Protein AF-A0A7R9XQ17-F1 (afdb_monomer_lite)

Secondary structure (DSSP, 8-state):
-BS-HHHHHHHHHHHHHTTHHHHHHHHSEEEEPPSSSS-HHHHHHHHHHHHHTSS-EEEE-BTTSHHHHH----TTS-S-----S--PPPTT-HHHHHHHHHHTSHHHHHTTPPPHHHHHHTT-

InterPro domains:
  IPR006555 ATP-dependent helicase, C-terminal [PF13307] (1-124)
  IPR006555 ATP-dependent helicase, C-terminal [SM00491] (5-124)
  IPR027417 P-loop containing nucleoside triphosphate hydrolase [G3DSA:3.40.50.300] (1-124)
  IPR045028 Helicase superfamily 1/2, DinG/Rad3-like [PTHR11472] (1-124)

Organism: NCBI:txid242159

Sequence (124 aa):
FLPKYSLIDRVLREWHVTGLFGKMNDYKRVVVETRGARGFQDTLNEFNLGNTNGKGSLMLAVYRGKVSEGIDFKDDSARAVFCVGIPFPSVYDIKVKAKKEFNDLPVSRAQGMLSGGEWYRAQA

Radius of gyration: 18.95 Å; chains: 1; bounding box: 46×26×55 Å

Structure (mmCIF, N/CA/C/O backbone):
data_AF-A0A7R9XQ17-F1
#
_entry.id   AF-A0A7R9XQ17-F1
#
loop_
_atom_site.group_PDB
_atom_site.id
_atom_site.type_symbol
_atom_site.label_atom_id
_atom_site.label_alt_id
_atom_site.label_comp_id
_atom_site.label_asym_id
_atom_site.label_entity_id
_atom_site.label_seq_id
_atom_site.pdbx_PDB_ins_code
_atom_site.Cartn_x
_atom_site.Cartn_y
_atom_site.Cartn_z
_atom_site.occupancy
_atom_site.B_iso_or_equiv
_atom_site.auth_seq_id
_atom_site.auth_comp_id
_atom_site.auth_asym_id
_atom_site.auth_atom_id
_atom_site.pdbx_PDB_model_num
ATOM 1 N N . PHE A 1 1 ? 0.731 -2.184 3.936 1.00 92.94 1 PHE A N 1
ATOM 2 C CA . PHE A 1 1 ? 0.835 -1.433 2.674 1.00 92.94 1 PHE A CA 1
ATOM 3 C C . PHE A 1 1 ? 0.258 -2.229 1.513 1.00 92.94 1 PHE A C 1
ATOM 5 O O . PHE A 1 1 ? 0.428 -3.444 1.467 1.00 92.94 1 PHE A O 1
ATOM 12 N N . LEU A 1 2 ? -0.462 -1.545 0.620 1.00 94.25 2 LEU A N 1
ATOM 13 C CA . LEU A 1 2 ? -1.180 -2.107 -0.528 1.00 94.25 2 LEU A CA 1
ATOM 14 C C . LEU A 1 2 ? -0.789 -1.366 -1.826 1.00 94.25 2 LEU A C 1
ATOM 16 O O . LEU A 1 2 ? -0.432 -0.195 -1.775 1.00 94.25 2 LEU A O 1
ATOM 20 N N . PRO A 1 3 ? -0.900 -1.977 -3.016 1.00 91.19 3 PRO A N 1
ATOM 21 C CA . PRO A 1 3 ? -0.453 -1.372 -4.271 1.00 91.19 3 PRO A CA 1
ATOM 22 C C . PRO A 1 3 ? -1.325 -0.240 -4.778 1.00 91.19 3 PRO A C 1
ATOM 24 O O . PRO A 1 3 ? -0.844 0.595 -5.539 1.00 91.19 3 PRO A O 1
ATOM 27 N N . LYS A 1 4 ? -2.608 -0.212 -4.411 1.00 89.56 4 LYS A N 1
ATOM 28 C CA . LYS A 1 4 ? -3.561 0.770 -4.930 1.00 89.56 4 LYS A CA 1
ATOM 29 C C . LYS A 1 4 ? -4.646 1.066 -3.907 1.00 89.56 4 LYS A C 1
ATOM 31 O O . LYS A 1 4 ? -5.109 0.161 -3.214 1.00 89.56 4 LYS A O 1
ATOM 36 N N . TYR A 1 5 ? -5.142 2.301 -3.923 1.00 91.19 5 TYR A N 1
ATOM 37 C CA . TYR A 1 5 ? -6.309 2.700 -3.133 1.00 91.19 5 TYR A CA 1
ATOM 38 C C . TYR A 1 5 ? -7.557 1.889 -3.491 1.00 91.19 5 TYR A C 1
ATOM 40 O O . TYR A 1 5 ? -8.329 1.532 -2.612 1.00 91.19 5 TYR A O 1
ATOM 48 N N . SER A 1 6 ? -7.727 1.515 -4.762 1.00 92.44 6 SER A N 1
ATOM 49 C CA . SER A 1 6 ? -8.851 0.673 -5.188 1.00 92.44 6 SER A CA 1
ATOM 50 C C . SER A 1 6 ? -8.859 -0.708 -4.526 1.00 92.44 6 SER A C 1
ATOM 52 O O . SER A 1 6 ? -9.932 -1.285 -4.339 1.00 92.44 6 SER A O 1
ATOM 54 N N . LEU A 1 7 ? -7.689 -1.238 -4.144 1.00 93.75 7 LEU A N 1
ATOM 55 C CA . LEU A 1 7 ? -7.617 -2.479 -3.377 1.00 93.75 7 LEU A CA 1
ATOM 56 C C . LEU A 1 7 ? -8.014 -2.256 -1.916 1.00 93.75 7 LEU A C 1
ATOM 58 O O . LEU A 1 7 ? -8.736 -3.086 -1.376 1.00 93.75 7 LEU A O 1
ATOM 62 N N . ILE A 1 8 ? -7.610 -1.136 -1.306 1.00 94.94 8 ILE A N 1
ATOM 63 C CA . ILE A 1 8 ? -8.081 -0.744 0.032 1.00 94.94 8 ILE A CA 1
ATOM 64 C C . ILE A 1 8 ? -9.606 -0.647 0.038 1.00 94.94 8 ILE A C 1
ATOM 66 O O . ILE A 1 8 ? -10.240 -1.288 0.870 1.00 94.94 8 ILE A O 1
ATOM 70 N N . ASP A 1 9 ? -10.203 0.066 -0.923 1.00 95.38 9 ASP A N 1
ATOM 71 C CA . ASP A 1 9 ? -11.661 0.191 -0.992 1.00 95.38 9 ASP A CA 1
ATOM 72 C C . ASP A 1 9 ? -12.333 -1.183 -1.105 1.00 95.38 9 ASP A C 1
ATOM 74 O O . ASP A 1 9 ? -13.365 -1.424 -0.488 1.00 95.38 9 ASP A O 1
ATOM 78 N N . ARG A 1 10 ? -11.763 -2.092 -1.911 1.00 96.50 10 ARG A N 1
ATOM 79 C CA . ARG A 1 10 ? -12.287 -3.453 -2.063 1.00 96.50 10 ARG A CA 1
ATOM 80 C C . ARG A 1 10 ? -12.210 -4.221 -0.749 1.00 96.50 10 ARG A C 1
ATOM 82 O O . ARG A 1 10 ? -13.220 -4.770 -0.337 1.00 96.50 10 ARG A O 1
ATOM 89 N N . VAL A 1 11 ? -11.050 -4.229 -0.095 1.00 95.88 11 VAL A N 1
ATOM 90 C CA . VAL A 1 11 ? -10.853 -4.893 1.203 1.00 95.88 11 VAL A CA 1
ATOM 91 C C . VAL A 1 11 ? -11.846 -4.360 2.231 1.00 95.88 11 VAL A C 1
ATOM 93 O O . VAL A 1 11 ? -12.533 -5.147 2.872 1.00 95.88 11 VAL A O 1
ATOM 96 N N . LEU A 1 12 ? -11.983 -3.037 2.335 1.00 96.50 12 LEU A N 1
ATOM 97 C CA . LEU A 1 12 ? -12.931 -2.416 3.254 1.00 96.50 12 LEU A CA 1
ATOM 98 C C . LEU A 1 12 ? -14.367 -2.824 2.936 1.00 96.50 12 LEU A C 1
ATOM 100 O O . LEU A 1 12 ? -15.082 -3.210 3.854 1.00 96.50 12 LEU A O 1
ATOM 104 N N . ARG A 1 13 ? -14.796 -2.790 1.668 1.00 97.75 13 ARG A N 1
ATOM 105 C CA . ARG A 1 13 ? -16.148 -3.235 1.289 1.00 97.75 13 ARG A CA 1
ATOM 106 C C . ARG A 1 13 ? -16.415 -4.674 1.726 1.00 97.75 13 ARG A C 1
ATOM 108 O O . ARG A 1 13 ? -17.411 -4.911 2.401 1.00 97.75 13 ARG A O 1
ATOM 115 N N . GLU A 1 14 ? -15.516 -5.604 1.413 1.00 97.81 14 GLU A N 1
ATOM 116 C CA . GLU A 1 14 ? -15.666 -7.011 1.813 1.00 97.81 14 GLU A CA 1
ATOM 117 C C . GLU A 1 14 ? -15.689 -7.174 3.339 1.00 97.81 14 GLU A C 1
ATOM 119 O O . GLU A 1 14 ? -16.493 -7.929 3.885 1.00 97.81 14 GLU A O 1
ATOM 124 N N . TRP A 1 15 ? -14.846 -6.435 4.063 1.00 97.44 15 TRP A N 1
ATOM 125 C CA . TRP A 1 15 ? -14.821 -6.475 5.525 1.00 97.44 15 TRP A CA 1
ATOM 126 C C . TRP A 1 15 ? -16.102 -5.936 6.158 1.00 97.44 15 TRP A C 1
ATOM 128 O O . TRP A 1 15 ? -16.530 -6.458 7.184 1.00 97.44 15 TRP A O 1
ATOM 138 N N . HIS A 1 16 ? -16.732 -4.922 5.566 1.00 97.44 16 HIS A N 1
ATOM 139 C CA . HIS A 1 16 ? -18.024 -4.429 6.041 1.00 97.44 16 HIS A CA 1
ATOM 140 C C . HIS A 1 16 ? -19.140 -5.435 5.744 1.00 97.44 16 HIS A C 1
ATOM 142 O O . HIS A 1 16 ? -19.906 -5.760 6.645 1.00 97.44 16 HIS A O 1
ATOM 148 N N . VAL A 1 17 ? -19.189 -5.986 4.526 1.00 97.94 17 VAL A N 1
ATOM 149 C CA . VAL A 1 17 ? -20.199 -6.985 4.124 1.00 97.94 17 VAL A CA 1
ATOM 150 C C . VAL A 1 17 ? -20.137 -8.237 5.002 1.00 97.94 17 VAL A C 1
ATOM 152 O O . VAL A 1 17 ? -21.165 -8.760 5.416 1.00 97.94 17 VAL A O 1
ATOM 155 N N . THR A 1 18 ? -18.934 -8.702 5.330 1.00 98.06 18 THR A N 1
ATOM 156 C CA . THR A 1 18 ? -18.726 -9.894 6.171 1.00 98.06 18 THR A CA 1
ATOM 157 C C . THR A 1 18 ? -18.815 -9.617 7.676 1.00 98.06 18 THR A C 1
ATOM 159 O O . THR A 1 18 ? -18.735 -10.546 8.480 1.00 98.06 18 THR A O 1
ATOM 162 N N . GLY A 1 19 ? -18.920 -8.348 8.084 1.00 96.94 19 GLY A N 1
ATOM 163 C CA . GLY A 1 19 ? -18.828 -7.926 9.485 1.00 96.94 19 GLY A CA 1
ATOM 164 C C . GLY A 1 19 ? -17.423 -8.047 10.095 1.00 96.94 19 GLY A C 1
ATOM 165 O O . GLY A 1 19 ? -17.244 -7.802 11.289 1.00 96.94 19 GLY A O 1
ATOM 166 N N . LEU A 1 20 ? -16.407 -8.407 9.303 1.00 97.38 20 LEU A N 1
ATOM 167 C CA . LEU A 1 20 ? -15.021 -8.509 9.758 1.00 97.38 20 LEU A CA 1
ATOM 168 C C . LEU A 1 20 ? -14.451 -7.150 10.177 1.00 97.38 20 LEU A C 1
ATOM 170 O O . LEU A 1 20 ? -13.633 -7.105 11.090 1.00 97.38 20 LEU A O 1
ATOM 174 N N . PHE A 1 21 ? -14.900 -6.048 9.566 1.00 97.00 21 PHE A N 1
ATOM 175 C CA . PHE A 1 21 ? -14.434 -4.706 9.923 1.00 97.00 21 PHE A CA 1
ATOM 176 C C . PHE A 1 21 ? -14.683 -4.402 11.404 1.00 97.00 21 PHE A C 1
ATOM 178 O O . PHE A 1 21 ? -13.757 -3.995 12.098 1.00 97.00 21 PHE A O 1
ATOM 185 N N . GLY A 1 22 ? -15.901 -4.659 11.896 1.00 96.19 22 GLY A N 1
ATOM 186 C CA . GLY A 1 22 ? -16.256 -4.444 13.301 1.00 96.19 22 GLY A CA 1
ATOM 187 C C . GLY A 1 22 ? -15.382 -5.277 14.234 1.00 96.19 22 GLY A C 1
ATOM 188 O O . GLY A 1 22 ? -14.724 -4.724 15.107 1.00 96.19 22 GLY A O 1
ATOM 189 N N . LYS A 1 23 ? -15.257 -6.582 13.950 1.00 96.25 23 LYS A N 1
ATOM 190 C CA . LYS A 1 23 ? -14.385 -7.487 14.716 1.00 96.25 23 LYS A CA 1
ATOM 191 C C . LYS A 1 23 ? -12.946 -6.976 14.764 1.00 96.25 23 LYS A C 1
ATOM 193 O O . LYS A 1 23 ? -12.360 -6.898 15.834 1.00 96.25 23 LYS A O 1
ATOM 198 N N . MET A 1 24 ? -12.378 -6.607 13.615 1.00 94.31 24 MET A N 1
ATOM 199 C CA . MET A 1 24 ? -11.019 -6.065 13.543 1.00 94.31 24 MET A CA 1
ATOM 200 C C . MET A 1 24 ? -10.893 -4.78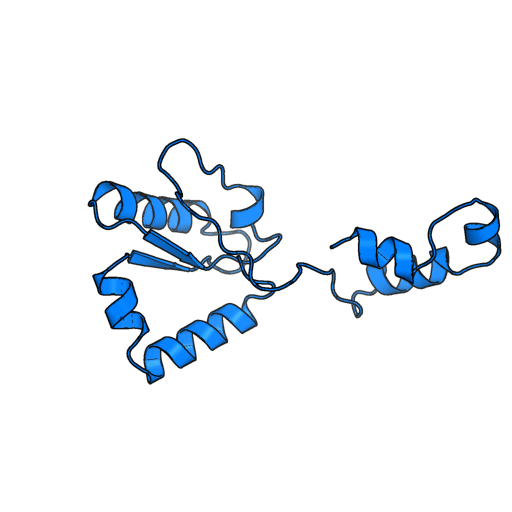0 14.360 1.00 94.31 24 MET A C 1
ATOM 202 O O . MET A 1 24 ? -9.935 -4.656 15.117 1.00 94.31 24 MET A O 1
ATOM 206 N N . ASN A 1 25 ? -11.869 -3.876 14.248 1.00 93.94 25 ASN A N 1
ATOM 207 C CA . ASN A 1 25 ? -11.881 -2.597 14.947 1.00 93.94 25 ASN A CA 1
ATOM 208 C C . ASN A 1 25 ? -12.027 -2.736 16.474 1.00 93.94 25 ASN A C 1
ATOM 210 O O . ASN A 1 25 ? -11.482 -1.920 17.218 1.00 93.94 25 ASN A O 1
ATOM 214 N N . ASP A 1 26 ? -12.695 -3.791 16.948 1.00 93.19 26 ASP A N 1
ATOM 215 C CA . ASP A 1 26 ? -12.803 -4.111 18.376 1.00 93.19 26 ASP A CA 1
ATOM 216 C C . ASP A 1 26 ? -11.449 -4.523 18.981 1.00 93.19 26 ASP A C 1
ATOM 218 O O . ASP A 1 26 ? -11.129 -4.127 20.115 1.00 93.19 26 ASP A O 1
ATOM 222 N N . TYR A 1 27 ? -10.646 -5.275 18.211 1.00 92.88 27 TYR A N 1
ATOM 223 C CA . TYR A 1 27 ? -9.291 -5.699 18.581 1.00 92.88 27 TYR A CA 1
ATOM 224 C C . TYR A 1 27 ? -8.251 -4.587 18.405 1.00 92.88 27 TYR A C 1
ATOM 226 O O . TYR A 1 27 ? -7.416 -4.390 19.287 1.00 92.88 27 TYR A O 1
ATOM 234 N N . LYS A 1 28 ? -8.263 -3.889 17.264 1.00 93.12 28 LYS A N 1
ATOM 235 C CA . LYS A 1 28 ? -7.318 -2.821 16.909 1.00 93.12 28 LYS A CA 1
ATOM 236 C C . LYS A 1 28 ? -8.026 -1.733 16.135 1.00 93.12 28 LYS A C 1
ATOM 238 O O . LYS A 1 28 ? -8.703 -2.028 15.159 1.00 93.12 28 LYS A O 1
ATOM 243 N N . ARG A 1 29 ? -7.779 -0.471 16.484 1.00 93.19 29 ARG A N 1
ATOM 244 C CA . ARG A 1 29 ? -8.359 0.655 15.746 1.00 93.19 29 ARG A CA 1
ATOM 245 C C . ARG A 1 29 ? -7.918 0.599 14.284 1.00 93.19 29 ARG A C 1
ATOM 247 O O . ARG A 1 29 ? -6.722 0.678 14.005 1.00 93.19 29 ARG A O 1
ATOM 254 N N . VAL A 1 30 ? -8.867 0.457 13.363 1.00 95.06 30 VAL A N 1
ATOM 255 C CA . VAL A 1 30 ? -8.567 0.423 11.928 1.00 95.06 30 VAL A CA 1
ATOM 256 C C . VAL A 1 30 ? -8.525 1.852 11.398 1.00 95.06 30 VAL A C 1
ATOM 258 O O . VAL A 1 30 ? -9.515 2.572 11.466 1.00 95.06 30 VAL A O 1
ATOM 261 N N . VAL A 1 31 ? -7.380 2.250 10.851 1.00 94.00 31 VAL A N 1
ATOM 262 C CA . VAL A 1 31 ? -7.131 3.577 10.275 1.00 94.00 31 VAL A CA 1
ATOM 263 C C . VAL A 1 31 ? -6.789 3.415 8.799 1.00 94.00 31 VAL A C 1
ATOM 265 O O . VAL A 1 31 ? -6.093 2.478 8.407 1.00 94.00 31 VAL A O 1
ATOM 268 N N . VAL A 1 32 ? -7.285 4.314 7.955 1.00 93.44 32 VAL A N 1
ATOM 269 C CA . VAL A 1 32 ? -7.106 4.229 6.501 1.00 93.44 32 VAL A CA 1
ATOM 270 C C . VAL A 1 32 ? -6.492 5.521 5.992 1.00 93.44 32 VAL A C 1
ATOM 272 O O . VAL A 1 32 ? -6.980 6.607 6.292 1.00 93.44 32 VAL A O 1
ATOM 275 N N . GLU A 1 33 ? -5.431 5.407 5.197 1.00 90.25 33 GLU A N 1
ATOM 276 C CA . GLU A 1 33 ? -4.796 6.561 4.568 1.00 90.25 33 GLU A CA 1
ATOM 277 C C . GLU A 1 33 ? -5.772 7.298 3.639 1.00 90.25 33 GLU A C 1
ATOM 279 O O . GLU A 1 33 ? -6.406 6.716 2.754 1.00 90.25 33 GLU A O 1
ATOM 284 N N . THR A 1 34 ? -5.853 8.616 3.809 1.00 85.31 34 THR A N 1
ATOM 285 C CA . THR A 1 34 ? -6.648 9.494 2.944 1.00 85.31 34 THR A CA 1
ATOM 286 C C . THR A 1 34 ? -5.982 9.702 1.581 1.00 85.31 34 THR A C 1
ATOM 288 O O . THR A 1 34 ? -4.762 9.800 1.472 1.00 85.31 34 THR A O 1
ATOM 291 N N . ARG A 1 35 ? -6.774 9.835 0.512 1.00 83.25 35 ARG A N 1
ATOM 292 C CA . ARG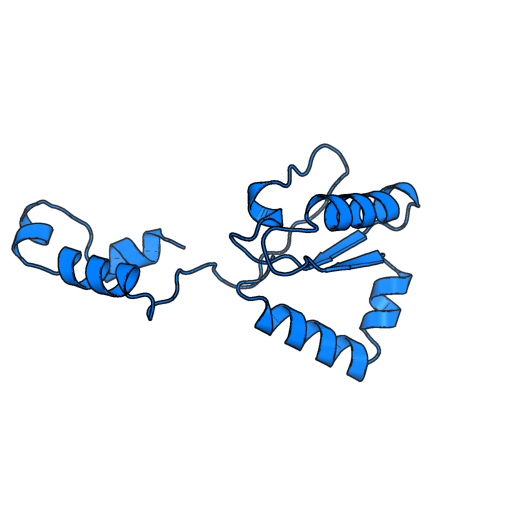 A 1 35 ? -6.239 10.125 -0.830 1.00 83.25 35 ARG A CA 1
ATOM 293 C C . ARG A 1 35 ? -5.747 11.567 -0.943 1.00 83.25 35 ARG A C 1
ATOM 295 O O . ARG A 1 35 ? -6.358 12.486 -0.405 1.00 83.25 35 ARG A O 1
ATOM 302 N N . GLY A 1 36 ? -4.698 11.770 -1.736 1.00 71.81 36 GLY A N 1
ATOM 303 C CA . GLY A 1 36 ? -4.163 13.097 -2.052 1.00 71.81 36 GLY A CA 1
ATOM 304 C C . GLY A 1 36 ? -3.242 13.668 -0.970 1.00 71.81 36 GLY A C 1
ATOM 305 O O . GLY A 1 36 ? -2.977 13.028 0.044 1.00 71.81 36 GLY A O 1
ATOM 306 N N . ALA A 1 37 ? -2.741 14.883 -1.204 1.00 67.56 37 ALA A N 1
ATOM 307 C CA . ALA A 1 37 ? -1.641 15.483 -0.438 1.00 67.56 37 ALA A CA 1
ATOM 308 C C . ALA A 1 37 ? -1.999 15.952 0.990 1.00 67.56 37 ALA A C 1
ATOM 310 O O . ALA A 1 37 ? -1.108 16.258 1.774 1.00 67.56 37 ALA A O 1
ATOM 311 N N . ARG A 1 38 ? -3.288 16.027 1.347 1.00 74.38 38 ARG A N 1
ATOM 312 C CA . ARG A 1 38 ? -3.761 16.508 2.662 1.00 74.38 38 ARG A CA 1
ATOM 313 C C . ARG A 1 38 ? -4.094 15.346 3.598 1.00 74.38 38 ARG A C 1
ATOM 315 O O . ARG A 1 38 ? -4.394 14.264 3.115 1.00 74.38 38 ARG A O 1
ATOM 322 N N . GLY A 1 39 ? -4.057 15.548 4.916 1.00 79.31 39 GLY A N 1
ATOM 323 C CA . GLY A 1 39 ? -4.532 14.558 5.901 1.00 79.31 39 GLY A CA 1
ATOM 324 C C . GLY A 1 39 ? -3.536 13.460 6.295 1.00 79.31 39 GLY A C 1
ATOM 325 O O . GLY A 1 39 ? -3.935 12.465 6.898 1.00 79.31 39 GLY A O 1
ATOM 326 N N . PHE A 1 40 ? -2.247 13.606 5.956 1.00 84.12 40 PHE A N 1
ATOM 327 C CA . PHE A 1 40 ? -1.189 12.716 6.461 1.00 84.12 40 PHE A CA 1
ATOM 328 C C . PHE A 1 40 ? -1.089 12.782 7.990 1.00 84.12 40 PHE A C 1
ATOM 330 O O . PHE A 1 40 ? -1.193 11.753 8.653 1.00 84.12 40 PHE A O 1
ATOM 337 N N . GLN A 1 41 ? -0.969 13.997 8.537 1.00 85.31 41 GLN A N 1
ATOM 338 C CA . GLN A 1 41 ? -0.838 14.206 9.977 1.00 85.31 41 GLN A CA 1
ATOM 339 C C . GLN A 1 41 ? -2.057 13.686 10.745 1.00 85.31 41 GLN A C 1
ATOM 341 O O . GLN A 1 41 ? -1.897 13.055 11.783 1.00 85.31 41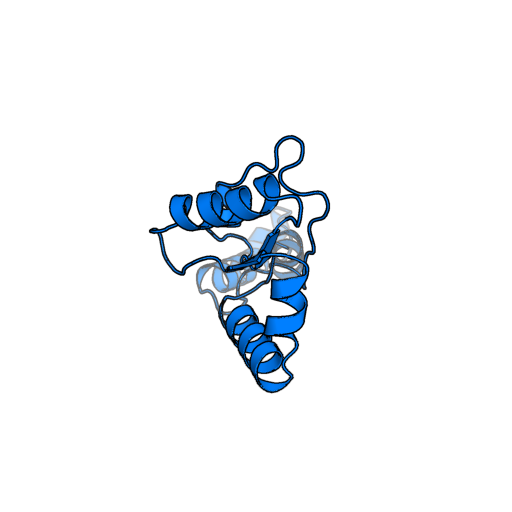 GLN A O 1
ATOM 346 N N . ASP A 1 42 ? -3.262 13.876 10.206 1.00 88.38 42 ASP A N 1
ATOM 347 C CA . ASP A 1 42 ? -4.495 13.387 10.830 1.00 88.38 42 ASP A CA 1
ATOM 348 C C . ASP A 1 42 ? -4.521 11.855 10.894 1.00 88.38 42 ASP A C 1
ATOM 350 O O . ASP A 1 42 ? -4.805 11.281 11.943 1.00 88.38 42 ASP A O 1
ATOM 354 N N . THR A 1 43 ? -4.133 11.193 9.795 1.00 89.38 43 THR A N 1
ATOM 355 C CA . THR A 1 43 ? -4.035 9.724 9.724 1.00 89.38 43 THR A CA 1
ATOM 356 C C . THR A 1 43 ? -3.019 9.198 10.744 1.00 89.38 43 THR A C 1
ATOM 358 O O . THR A 1 43 ? -3.291 8.228 11.449 1.00 89.38 43 THR A O 1
ATOM 361 N N . LEU A 1 44 ? -1.854 9.849 10.855 1.00 88.25 44 LEU A N 1
ATOM 362 C CA . LEU A 1 44 ? -0.830 9.485 11.836 1.00 88.25 44 LEU A CA 1
ATOM 363 C C . LEU A 1 44 ? -1.303 9.676 13.274 1.00 88.25 44 LEU A C 1
ATOM 365 O O . LEU A 1 44 ? -1.095 8.800 14.110 1.00 88.25 44 LEU A O 1
ATOM 369 N N . ASN A 1 45 ? -1.929 10.813 13.567 1.00 89.19 45 ASN A N 1
ATOM 370 C CA . ASN A 1 45 ? -2.433 11.112 14.900 1.00 89.19 45 ASN A CA 1
ATOM 371 C C . ASN A 1 45 ? -3.476 10.070 15.316 1.00 89.19 45 ASN A C 1
ATOM 373 O O . ASN A 1 45 ? -3.421 9.559 16.432 1.00 89.19 45 ASN A O 1
ATOM 377 N N . GLU A 1 46 ? -4.378 9.693 14.407 1.00 89.12 46 GLU A N 1
ATOM 378 C CA . GLU A 1 46 ? -5.370 8.654 14.669 1.00 89.12 46 GLU A CA 1
ATOM 379 C C . GLU A 1 46 ? -4.732 7.274 14.888 1.00 89.12 46 GLU A C 1
ATOM 381 O O . GLU A 1 46 ? -5.107 6.552 15.818 1.00 89.12 46 GLU A O 1
ATOM 386 N N . PHE A 1 47 ? -3.738 6.920 14.070 1.00 90.31 47 PHE A N 1
ATOM 387 C CA . PHE A 1 47 ? -2.981 5.682 14.224 1.00 90.31 47 PHE A CA 1
ATOM 388 C C . PHE A 1 47 ? -2.271 5.620 15.585 1.00 90.31 47 PHE A C 1
ATOM 390 O O . PHE A 1 47 ? -2.389 4.623 16.299 1.00 90.31 47 PHE A O 1
ATOM 397 N N . ASN A 1 48 ? -1.617 6.702 16.003 1.00 88.50 48 ASN A N 1
ATOM 398 C CA . ASN A 1 48 ? -0.913 6.765 17.282 1.00 88.50 48 ASN A CA 1
ATOM 399 C C . ASN A 1 48 ? -1.868 6.757 18.486 1.00 88.50 48 ASN A C 1
ATOM 401 O O . ASN A 1 48 ? -1.557 6.147 19.508 1.00 88.50 48 ASN A O 1
ATOM 405 N N . LEU A 1 49 ? -3.061 7.346 18.358 1.00 86.94 49 LEU A N 1
ATOM 406 C CA . LEU A 1 49 ? -4.067 7.356 19.425 1.00 86.94 49 LEU A CA 1
ATOM 407 C C . LEU A 1 49 ? -4.548 5.942 19.800 1.00 86.94 49 LEU A C 1
ATOM 409 O O . LEU A 1 49 ? -4.858 5.661 20.957 1.00 86.94 49 LEU A O 1
ATOM 413 N N . GLY A 1 50 ? -4.622 5.016 18.839 1.00 83.62 50 GLY A N 1
ATOM 414 C CA . GLY A 1 50 ? -4.949 3.623 19.159 1.00 83.62 50 GLY A CA 1
ATOM 415 C C . GLY A 1 50 ? -3.807 2.877 19.860 1.00 83.62 50 GLY A C 1
ATOM 416 O O . GLY A 1 50 ? -4.076 1.972 20.654 1.00 83.62 50 GLY A O 1
ATOM 417 N N . ASN A 1 51 ? -2.553 3.291 19.647 1.00 80.38 51 ASN A N 1
ATOM 418 C CA . ASN A 1 51 ? -1.388 2.726 20.333 1.00 80.38 51 ASN A CA 1
ATOM 419 C C . ASN A 1 51 ? -1.345 3.131 21.813 1.00 80.38 51 ASN A C 1
ATOM 421 O O . ASN A 1 51 ? -1.071 2.286 22.662 1.00 80.38 51 ASN A O 1
ATOM 425 N N . THR A 1 52 ? -1.709 4.373 22.148 1.00 80.19 52 THR A N 1
ATOM 426 C CA . THR A 1 52 ? -1.748 4.846 23.546 1.00 80.19 52 THR A CA 1
ATOM 427 C C . THR A 1 52 ? -2.854 4.193 24.377 1.00 80.19 52 THR A C 1
ATOM 429 O O . THR A 1 52 ? -2.712 4.047 25.585 1.00 80.19 52 THR A O 1
ATOM 432 N N . ASN A 1 53 ? -3.938 3.742 23.739 1.00 78.12 53 ASN A N 1
ATOM 433 C CA . ASN A 1 53 ? -5.071 3.093 24.412 1.00 78.12 53 ASN A CA 1
ATOM 434 C C . ASN A 1 53 ? -4.849 1.588 24.684 1.00 78.12 53 ASN A C 1
ATOM 436 O O . ASN A 1 53 ? -5.797 0.874 25.011 1.00 78.12 53 ASN A O 1
ATOM 440 N N . GLY A 1 54 ? -3.630 1.070 24.485 1.00 77.62 54 GLY A N 1
ATOM 441 C CA . GLY A 1 54 ? -3.235 -0.315 24.786 1.00 77.62 54 GLY A CA 1
ATOM 442 C C . GLY A 1 54 ? -3.724 -1.387 23.799 1.00 77.62 54 GLY A C 1
ATOM 443 O O . GLY A 1 54 ? -3.154 -2.473 23.747 1.00 77.62 54 GLY A O 1
ATOM 444 N N . LYS A 1 55 ? -4.735 -1.097 22.969 1.00 84.44 55 LYS A N 1
ATOM 445 C CA . LYS A 1 55 ? -5.231 -2.018 21.923 1.00 84.44 55 LYS A CA 1
ATOM 446 C C . LYS A 1 55 ? -4.326 -2.058 20.682 1.00 84.44 55 LYS A C 1
ATOM 448 O O . LYS A 1 55 ? -4.179 -3.098 20.025 1.00 84.44 55 LYS A O 1
ATOM 453 N N . GLY A 1 56 ? -3.686 -0.932 20.373 1.00 90.81 56 GLY A N 1
ATOM 454 C CA . GLY A 1 56 ? -2.932 -0.729 19.142 1.00 90.81 56 GLY A CA 1
ATOM 455 C C . GLY A 1 56 ? -3.822 -0.415 17.941 1.00 90.81 56 GLY A C 1
ATOM 456 O O . GLY A 1 56 ? -5.050 -0.545 17.986 1.00 90.81 56 GLY A O 1
ATOM 457 N N . SER A 1 57 ? -3.173 -0.040 16.845 1.00 92.88 57 SER A N 1
ATOM 458 C CA . SER A 1 57 ? -3.835 0.328 15.593 1.00 92.88 57 SER A CA 1
ATOM 459 C C . SER A 1 57 ? -3.421 -0.564 14.425 1.00 92.88 57 SER A C 1
ATOM 461 O O . SER A 1 57 ? -2.322 -1.119 14.390 1.00 92.88 57 SER A O 1
ATOM 463 N N . LEU A 1 58 ? -4.306 -0.681 13.437 1.00 94.19 58 LEU A N 1
ATOM 464 C CA . LEU A 1 58 ? -4.036 -1.266 12.128 1.00 94.19 58 LEU A CA 1
ATOM 465 C C . LEU A 1 58 ? -4.215 -0.181 11.070 1.00 94.19 58 LEU A C 1
ATOM 467 O O . LEU A 1 58 ? -5.322 0.314 10.886 1.00 94.19 58 LEU A O 1
ATOM 471 N N . MET A 1 59 ? -3.150 0.149 10.343 1.00 94.19 59 MET A N 1
ATOM 472 C CA . MET A 1 59 ? -3.218 1.128 9.260 1.00 94.19 59 MET A CA 1
ATOM 473 C C . MET A 1 59 ? -3.218 0.466 7.882 1.00 94.19 59 MET A C 1
ATOM 475 O O . MET A 1 59 ? -2.317 -0.307 7.541 1.00 94.19 59 MET A O 1
ATOM 479 N N . LEU A 1 60 ? -4.201 0.822 7.056 1.00 95.06 60 LEU A N 1
ATOM 480 C CA . LEU A 1 60 ? -4.232 0.509 5.631 1.00 95.06 60 LEU A CA 1
ATOM 481 C C . LEU A 1 60 ? -3.706 1.714 4.843 1.00 95.06 60 LEU A C 1
ATOM 483 O O . LEU A 1 60 ? -4.383 2.730 4.716 1.00 95.06 60 LEU A O 1
ATOM 487 N N . ALA A 1 61 ? -2.497 1.575 4.309 1.00 93.25 61 ALA A N 1
ATOM 488 C CA . ALA A 1 61 ? -1.796 2.596 3.529 1.00 93.25 61 ALA A CA 1
ATOM 489 C C . ALA A 1 61 ? -1.360 2.036 2.170 1.00 93.25 61 ALA A C 1
ATOM 491 O O . ALA A 1 61 ? -1.208 0.814 2.024 1.00 93.25 61 ALA A O 1
ATOM 492 N N . VAL A 1 62 ? -1.145 2.899 1.177 1.00 91.38 62 VAL A N 1
ATOM 493 C CA . VAL A 1 62 ? -0.665 2.476 -0.150 1.00 91.38 62 VAL A CA 1
ATOM 494 C C . VAL A 1 62 ? 0.843 2.637 -0.289 1.00 91.38 62 VAL A C 1
ATOM 496 O O . VAL A 1 62 ? 1.413 3.559 0.278 1.00 91.38 62 VAL A O 1
ATOM 499 N N . TYR A 1 63 ? 1.494 1.767 -1.064 1.00 89.00 63 TYR A N 1
ATOM 500 C CA . TYR A 1 63 ? 2.901 1.956 -1.425 1.00 89.00 63 TYR A CA 1
ATOM 501 C C . TYR A 1 63 ? 3.102 3.270 -2.170 1.00 89.00 63 TYR A C 1
ATOM 503 O O . TYR A 1 63 ? 2.256 3.648 -2.984 1.00 89.00 63 TYR A O 1
ATOM 511 N N . ARG A 1 64 ? 4.246 3.924 -1.930 1.00 80.19 64 ARG A N 1
ATOM 512 C CA . ARG A 1 64 ? 4.578 5.231 -2.528 1.00 80.19 64 ARG A CA 1
ATOM 513 C C . ARG A 1 64 ? 3.465 6.274 -2.305 1.00 80.19 64 ARG A C 1
ATOM 515 O O . ARG A 1 64 ? 3.287 7.192 -3.100 1.00 80.19 64 ARG A O 1
ATOM 522 N N . GLY A 1 65 ? 2.652 6.076 -1.265 1.00 79.25 65 GLY A N 1
ATOM 523 C CA . GLY A 1 65 ? 1.732 7.073 -0.741 1.00 79.25 65 GLY A CA 1
ATOM 524 C C . GLY A 1 65 ? 2.467 8.013 0.202 1.00 79.25 65 GLY A C 1
ATOM 525 O O . GLY A 1 65 ? 3.589 7.740 0.629 1.00 79.25 65 GLY A O 1
ATOM 526 N N . LYS A 1 66 ? 1.801 9.097 0.598 1.00 77.56 66 LYS A N 1
ATOM 527 C CA . LYS A 1 66 ? 2.380 10.066 1.540 1.00 77.56 66 LYS A CA 1
ATOM 528 C C . LYS A 1 66 ? 2.717 9.410 2.877 1.00 77.56 66 LYS A C 1
ATOM 530 O O . LYS A 1 66 ? 3.707 9.769 3.502 1.00 77.56 66 LYS A O 1
ATOM 535 N N . VAL A 1 67 ? 1.912 8.424 3.292 1.00 76.38 67 VAL A N 1
ATOM 536 C CA . VAL A 1 67 ? 2.189 7.674 4.514 1.00 76.38 67 VAL A CA 1
ATOM 537 C C . VAL A 1 67 ? 3.450 6.842 4.348 1.00 76.38 67 VAL A C 1
ATOM 539 O O . VAL A 1 67 ? 4.282 6.872 5.237 1.00 76.38 67 VAL A O 1
ATOM 542 N N . SER A 1 68 ? 3.646 6.153 3.220 1.00 75.12 68 SER A N 1
ATOM 543 C CA . SER A 1 68 ? 4.869 5.370 2.986 1.00 75.12 68 SER A CA 1
ATOM 544 C C . SER A 1 68 ? 6.152 6.196 2.950 1.00 75.12 68 SER A C 1
ATOM 546 O O . SER A 1 68 ? 7.204 5.643 3.245 1.00 75.12 68 SER A O 1
ATOM 548 N N . GLU A 1 69 ? 6.086 7.466 2.550 1.00 75.56 69 GLU A N 1
ATOM 549 C CA . GLU A 1 69 ? 7.270 8.328 2.433 1.00 75.56 69 GLU A CA 1
ATOM 550 C C . GLU A 1 69 ? 7.556 9.122 3.712 1.00 75.56 69 GLU A C 1
ATOM 552 O O . GLU A 1 69 ? 8.715 9.332 4.055 1.00 75.56 69 GLU A O 1
ATOM 557 N N . GLY A 1 70 ? 6.509 9.576 4.408 1.00 74.62 70 GLY A N 1
ATOM 558 C CA . GLY A 1 70 ? 6.640 10.457 5.569 1.00 74.62 70 GLY A CA 1
ATOM 559 C C . GLY A 1 70 ? 6.594 9.755 6.922 1.00 74.62 70 GLY A C 1
ATOM 560 O O . GLY A 1 70 ? 6.871 10.399 7.934 1.00 74.62 70 GLY A O 1
ATOM 561 N N . ILE A 1 71 ? 6.188 8.481 6.981 1.00 79.81 71 ILE A N 1
ATOM 562 C CA . ILE A 1 71 ? 6.109 7.762 8.253 1.00 79.81 71 ILE A CA 1
ATOM 563 C C . ILE A 1 71 ? 7.470 7.203 8.652 1.00 79.81 71 ILE A C 1
ATOM 565 O O . ILE A 1 71 ? 8.152 6.549 7.867 1.00 79.81 71 ILE A O 1
ATOM 569 N N . ASP A 1 72 ? 7.812 7.408 9.916 1.00 80.75 72 ASP A N 1
ATOM 570 C CA . ASP A 1 72 ? 8.903 6.717 10.581 1.00 80.75 72 ASP A CA 1
ATOM 571 C C . ASP A 1 72 ? 8.305 5.891 11.724 1.00 80.75 72 ASP A C 1
ATOM 573 O O . ASP A 1 72 ? 7.657 6.432 12.625 1.00 80.75 72 ASP A O 1
ATOM 577 N N . PHE A 1 73 ? 8.461 4.568 11.664 1.00 80.00 73 PHE A N 1
ATOM 578 C CA . PHE A 1 73 ? 7.960 3.657 12.693 1.00 80.00 73 PHE A CA 1
ATOM 579 C C . PHE A 1 73 ? 8.958 3.577 13.853 1.00 80.00 73 PHE A C 1
ATOM 581 O O . PHE A 1 73 ? 9.579 2.540 14.074 1.00 80.00 73 PHE A O 1
ATOM 588 N N . LYS A 1 74 ? 9.115 4.677 14.594 1.00 79.06 74 LYS A N 1
ATOM 589 C CA . LYS A 1 74 ? 9.978 4.701 15.782 1.00 79.06 74 LYS A CA 1
ATOM 590 C C . LYS A 1 74 ? 9.381 3.888 16.927 1.00 79.06 74 LYS A C 1
ATOM 592 O O . LYS A 1 74 ? 8.162 3.887 17.125 1.00 79.06 74 LYS A O 1
ATOM 597 N N . ASP A 1 75 ? 10.259 3.258 17.701 1.00 78.94 75 ASP A N 1
ATOM 598 C CA . ASP A 1 75 ? 9.942 2.563 18.948 1.00 78.94 75 ASP A CA 1
ATOM 599 C C . ASP A 1 75 ? 8.775 1.565 18.796 1.00 78.94 75 ASP A C 1
ATOM 601 O O . ASP A 1 75 ? 8.837 0.611 18.020 1.00 78.94 75 ASP A O 1
ATOM 605 N N . ASP A 1 76 ? 7.682 1.810 19.517 1.00 74.50 76 ASP A N 1
ATOM 606 C CA . ASP A 1 76 ? 6.507 0.947 19.598 1.00 74.50 76 ASP A CA 1
ATOM 607 C C . ASP A 1 76 ? 5.405 1.313 18.590 1.00 74.50 76 ASP A C 1
ATOM 609 O O . ASP A 1 76 ? 4.294 0.782 18.666 1.00 74.50 76 ASP A O 1
ATOM 613 N N . SER A 1 77 ? 5.696 2.197 17.627 1.00 78.31 77 SER A N 1
ATOM 614 C CA . SER A 1 77 ? 4.698 2.714 16.677 1.00 78.31 77 SER A CA 1
ATOM 615 C C . SER A 1 77 ? 4.102 1.620 15.788 1.00 78.31 77 SER A C 1
ATOM 617 O O . SER A 1 77 ? 2.906 1.641 15.499 1.00 78.31 77 SER A O 1
ATOM 619 N N . ALA A 1 78 ? 4.904 0.637 15.372 1.00 86.31 78 ALA A N 1
ATOM 620 C CA . ALA A 1 78 ? 4.420 -0.545 14.666 1.00 86.31 78 ALA A CA 1
ATOM 621 C C . ALA A 1 78 ? 5.296 -1.764 14.975 1.00 86.31 78 ALA A C 1
ATOM 623 O O . ALA A 1 78 ? 6.509 -1.729 14.812 1.00 86.31 78 ALA A O 1
ATOM 624 N N . ARG A 1 79 ? 4.669 -2.877 15.374 1.00 89.06 79 ARG A N 1
ATOM 625 C CA . ARG A 1 79 ? 5.372 -4.148 15.646 1.00 89.06 79 ARG A CA 1
ATOM 626 C C . ARG A 1 79 ? 5.483 -5.059 14.427 1.00 89.06 79 ARG A C 1
ATOM 628 O O . ARG A 1 79 ? 6.285 -5.985 14.420 1.00 89.06 79 ARG A O 1
ATOM 635 N N . ALA A 1 80 ? 4.652 -4.822 13.417 1.00 90.88 80 ALA A N 1
ATOM 636 C CA . ALA A 1 80 ? 4.638 -5.587 12.182 1.00 90.88 80 ALA A CA 1
ATOM 637 C C . ALA A 1 80 ? 4.196 -4.699 11.019 1.00 90.88 80 ALA A C 1
ATOM 639 O O . ALA A 1 80 ? 3.281 -3.884 11.157 1.00 90.88 80 ALA A O 1
ATOM 640 N N . VAL A 1 81 ? 4.816 -4.912 9.860 1.00 91.50 81 VAL A N 1
ATOM 641 C CA . VAL A 1 81 ? 4.442 -4.273 8.599 1.00 91.50 81 VAL A CA 1
ATOM 642 C C . VAL A 1 81 ? 4.103 -5.364 7.593 1.00 91.50 81 VAL A C 1
ATOM 644 O O . VAL A 1 81 ? 4.945 -6.185 7.242 1.00 91.50 81 VAL A O 1
ATOM 647 N N . PHE A 1 82 ? 2.860 -5.362 7.114 1.00 93.25 82 PHE A N 1
ATOM 648 C CA . PHE A 1 82 ? 2.405 -6.291 6.082 1.00 93.25 82 PHE A CA 1
ATOM 649 C C . PHE A 1 82 ? 2.473 -5.631 4.709 1.00 93.25 82 PHE A C 1
ATOM 651 O O . PHE A 1 82 ? 1.873 -4.574 4.487 1.00 93.25 82 PHE A O 1
ATOM 658 N N . CYS A 1 83 ? 3.169 -6.275 3.780 1.00 92.69 83 CYS A N 1
ATOM 659 C CA . CYS A 1 83 ? 3.289 -5.857 2.390 1.00 92.69 83 CYS A CA 1
ATOM 660 C C . CYS A 1 83 ? 2.446 -6.789 1.512 1.00 92.69 83 CYS A C 1
ATOM 662 O O . CYS A 1 83 ? 2.755 -7.970 1.389 1.00 92.69 83 CYS A O 1
ATOM 664 N N . VAL A 1 84 ? 1.364 -6.267 0.929 1.00 93.81 84 VAL A N 1
ATOM 665 C CA . VAL A 1 84 ? 0.483 -7.030 0.039 1.00 93.81 84 VAL A CA 1
ATOM 666 C C . VAL A 1 84 ? 0.860 -6.761 -1.413 1.00 93.81 84 VAL A C 1
ATOM 668 O O . VAL A 1 84 ? 0.650 -5.663 -1.916 1.00 93.81 84 VAL A O 1
ATOM 671 N N . GLY A 1 85 ? 1.336 -7.788 -2.115 1.00 89.62 85 GLY A N 1
ATOM 672 C CA . GLY A 1 85 ? 1.772 -7.669 -3.507 1.00 89.62 85 GLY A CA 1
ATOM 673 C C . GLY A 1 85 ? 3.123 -6.962 -3.653 1.00 89.62 85 GLY A C 1
ATOM 674 O O . GLY A 1 85 ? 3.845 -6.765 -2.680 1.00 89.62 85 GLY A O 1
ATOM 675 N N . ILE A 1 86 ? 3.467 -6.607 -4.892 1.00 86.75 86 ILE A N 1
ATOM 676 C CA . ILE A 1 86 ? 4.739 -5.961 -5.243 1.00 86.75 86 ILE A CA 1
ATOM 677 C C . ILE A 1 86 ? 4.433 -4.569 -5.825 1.00 86.75 86 ILE A C 1
ATOM 679 O O . ILE A 1 86 ? 3.572 -4.481 -6.711 1.00 86.75 86 ILE A O 1
ATOM 683 N N . PRO A 1 87 ? 5.082 -3.481 -5.361 1.00 85.69 87 PRO A N 1
ATOM 684 C CA . PRO A 1 87 ? 4.774 -2.103 -5.755 1.00 85.69 87 PRO A CA 1
ATOM 685 C C . PRO A 1 87 ? 5.362 -1.717 -7.116 1.00 85.69 87 PRO A C 1
ATOM 687 O O . PRO A 1 87 ? 6.028 -0.692 -7.269 1.00 85.69 87 PRO A O 1
ATOM 690 N N . PHE A 1 88 ? 5.069 -2.521 -8.133 1.00 86.50 88 PHE A N 1
ATOM 691 C CA . PHE A 1 88 ? 5.480 -2.232 -9.494 1.00 86.50 88 PHE A CA 1
ATOM 692 C C . PHE A 1 88 ? 4.874 -0.914 -10.005 1.00 86.50 88 PHE A C 1
ATOM 694 O O . PHE A 1 88 ? 3.661 -0.698 -9.868 1.00 86.50 88 PHE A O 1
ATOM 701 N N . PRO A 1 89 ?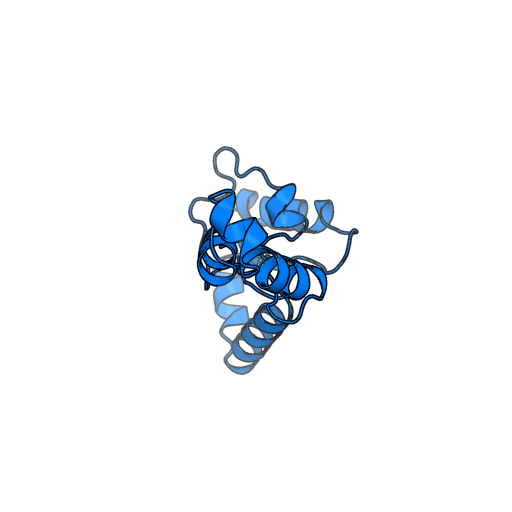 5.669 -0.063 -10.681 1.00 85.44 89 PRO A N 1
ATOM 702 C CA . PRO A 1 89 ? 5.130 1.050 -11.451 1.00 85.44 89 PRO A CA 1
ATOM 703 C C . PRO A 1 89 ? 4.117 0.551 -12.484 1.00 85.44 89 PRO A C 1
ATOM 705 O O . PRO A 1 89 ? 4.257 -0.547 -13.026 1.00 85.44 89 PRO A O 1
ATOM 708 N N . SER A 1 90 ? 3.101 1.353 -12.800 1.00 86.06 90 SER A N 1
ATOM 709 C CA . SER A 1 90 ? 2.123 0.974 -13.824 1.00 86.06 90 SER A CA 1
ATOM 710 C C . SER A 1 90 ? 2.815 0.735 -15.170 1.00 86.06 90 SER A C 1
ATOM 712 O O . SER A 1 90 ? 3.464 1.634 -15.695 1.00 86.06 90 SER A O 1
ATOM 714 N N . VAL A 1 91 ? 2.634 -0.448 -15.768 1.00 86.81 91 VAL A N 1
ATOM 715 C CA . VAL A 1 91 ? 3.142 -0.746 -17.125 1.00 86.81 91 VAL A CA 1
ATOM 716 C C . VAL A 1 91 ? 2.531 0.152 -18.203 1.00 86.81 91 VAL A C 1
ATOM 718 O O . VAL A 1 91 ? 3.108 0.294 -19.276 1.00 86.81 91 VAL A O 1
ATOM 721 N N . TYR A 1 92 ? 1.370 0.746 -17.916 1.00 88.06 92 TYR A N 1
ATOM 722 C CA . TYR A 1 92 ? 0.657 1.656 -18.811 1.00 88.06 92 TYR A CA 1
ATOM 723 C C . TYR A 1 92 ? 1.079 3.119 -18.638 1.00 88.06 92 TYR A C 1
ATOM 725 O O . TYR A 1 92 ? 0.602 3.978 -19.375 1.00 88.06 92 TYR A O 1
ATOM 733 N N . ASP A 1 93 ? 1.936 3.426 -17.659 1.00 92.50 93 ASP A N 1
ATOM 734 C CA . ASP A 1 93 ? 2.497 4.767 -17.521 1.00 92.50 93 ASP A CA 1
ATOM 735 C C . ASP A 1 93 ? 3.398 5.078 -18.726 1.00 92.50 93 ASP A C 1
ATOM 737 O O . ASP A 1 93 ? 4.256 4.275 -19.103 1.00 92.50 93 ASP A O 1
ATOM 741 N N . ILE A 1 94 ? 3.201 6.250 -19.334 1.00 95.62 94 ILE A N 1
ATOM 742 C CA . ILE A 1 94 ? 3.903 6.656 -20.558 1.00 95.62 94 ILE A CA 1
ATOM 743 C C . ILE A 1 94 ? 5.420 6.683 -20.338 1.00 95.62 94 ILE A C 1
ATOM 745 O O . ILE A 1 94 ? 6.167 6.257 -21.216 1.00 95.62 94 ILE A O 1
ATOM 749 N N . LYS A 1 95 ? 5.893 7.122 -19.164 1.00 95.25 95 LYS A N 1
ATOM 750 C CA . LYS A 1 95 ? 7.325 7.169 -18.844 1.00 95.25 95 LYS A CA 1
ATOM 751 C C . LYS A 1 95 ? 7.891 5.769 -18.665 1.00 95.25 95 LYS A C 1
ATOM 753 O O . LYS A 1 95 ? 8.988 5.498 -19.143 1.00 95.25 95 LYS A O 1
ATOM 758 N N . VAL A 1 96 ? 7.146 4.874 -18.011 1.00 95.19 96 VAL A N 1
ATOM 759 C CA . VAL A 1 96 ? 7.550 3.467 -17.853 1.00 95.19 96 VAL A CA 1
ATOM 760 C C . VAL A 1 96 ? 7.646 2.798 -19.219 1.00 95.19 96 VAL A C 1
ATOM 762 O O . VAL A 1 96 ? 8.663 2.178 -19.519 1.00 95.19 96 VAL A O 1
ATOM 765 N N . LYS A 1 97 ? 6.628 2.963 -20.069 1.00 96.56 97 LYS A N 1
ATOM 766 C CA . LYS A 1 97 ? 6.618 2.418 -21.429 1.00 96.56 97 LYS A CA 1
ATOM 767 C C . LYS A 1 97 ? 7.788 2.956 -22.258 1.00 96.56 97 LYS A C 1
ATOM 769 O O . LYS A 1 97 ? 8.583 2.162 -22.754 1.00 96.56 97 LYS A O 1
ATOM 774 N N . ALA A 1 98 ? 7.948 4.278 -22.319 1.00 96.88 98 ALA A N 1
ATOM 775 C CA . ALA A 1 98 ? 9.020 4.919 -23.076 1.00 96.88 98 ALA A CA 1
ATOM 776 C C . ALA A 1 98 ? 10.413 4.503 -22.581 1.00 96.88 98 ALA A C 1
ATOM 778 O O . ALA A 1 98 ? 11.310 4.256 -23.381 1.00 96.88 98 ALA A O 1
ATOM 779 N N . LYS A 1 99 ? 10.607 4.377 -21.261 1.00 96.38 99 LYS A N 1
ATOM 780 C CA . LYS A 1 99 ? 11.889 3.943 -20.696 1.00 96.38 99 LYS A CA 1
ATOM 781 C C . LYS A 1 99 ? 12.205 2.490 -21.039 1.00 96.38 99 LYS A C 1
ATOM 783 O O . LYS A 1 99 ? 13.356 2.190 -21.347 1.00 96.38 99 LYS A O 1
ATOM 788 N N . LYS A 1 100 ? 11.206 1.602 -21.015 1.00 96.50 100 LYS A N 1
ATOM 789 C CA . LYS A 1 100 ? 11.378 0.207 -21.442 1.00 96.50 100 LYS A CA 1
ATOM 790 C C . LYS A 1 100 ? 11.786 0.136 -22.912 1.00 96.50 100 LYS A C 1
ATOM 792 O O . LYS A 1 100 ? 12.818 -0.449 -23.207 1.00 96.50 100 LYS A O 1
ATOM 797 N N . GLU A 1 101 ? 11.042 0.811 -23.786 1.00 96.56 101 GLU A N 1
ATOM 798 C CA . GLU A 1 101 ? 11.327 0.865 -25.227 1.00 96.56 101 GLU A CA 1
ATOM 799 C C . GLU A 1 101 ? 12.720 1.438 -25.513 1.00 96.56 101 GLU A C 1
ATOM 801 O O . GLU A 1 101 ? 13.476 0.860 -26.287 1.00 96.56 101 GLU A O 1
ATOM 806 N N . PHE A 1 102 ? 13.104 2.525 -24.836 1.00 97.06 102 PHE A N 1
ATOM 807 C CA . PHE A 1 102 ? 14.439 3.107 -24.965 1.00 97.06 102 PHE A CA 1
ATOM 808 C C . PHE A 1 102 ? 15.544 2.133 -24.541 1.00 97.06 102 PHE A C 1
ATOM 810 O O . PHE A 1 102 ? 16.562 2.018 -25.221 1.00 97.06 102 PHE A O 1
ATOM 817 N N . ASN A 1 103 ? 15.362 1.434 -23.421 1.00 96.94 103 ASN A N 1
ATOM 818 C CA . ASN A 1 103 ? 16.332 0.459 -22.926 1.00 96.94 103 ASN A CA 1
ATOM 819 C C . ASN A 1 103 ? 16.461 -0.770 -23.845 1.00 96.94 103 ASN A C 1
ATOM 821 O O . ASN A 1 103 ? 17.518 -1.399 -23.866 1.00 96.94 103 ASN A O 1
ATOM 825 N N . ASP A 1 104 ? 15.415 -1.091 -24.609 1.00 96.62 104 ASP A N 1
ATOM 826 C CA . ASP A 1 104 ? 15.404 -2.190 -25.576 1.00 96.62 104 ASP A CA 1
ATOM 827 C C . ASP A 1 104 ? 16.023 -1.807 -26.938 1.00 96.62 104 ASP A C 1
ATOM 829 O O . ASP A 1 104 ? 16.241 -2.678 -27.781 1.00 96.62 104 ASP A O 1
ATOM 833 N N . LEU A 1 105 ? 16.378 -0.532 -27.159 1.00 97.75 105 LEU A N 1
ATOM 834 C CA . LEU A 1 105 ? 17.088 -0.113 -28.370 1.00 97.75 105 LEU A CA 1
ATOM 835 C C . LEU A 1 105 ? 18.496 -0.738 -28.444 1.00 97.75 105 LEU A C 1
ATOM 837 O O . LEU A 1 105 ? 19.211 -0.759 -27.436 1.00 97.75 105 LEU A O 1
ATOM 841 N N . PRO A 1 106 ? 18.972 -1.137 -29.643 1.00 96.56 106 PRO A N 1
ATOM 842 C CA . PRO A 1 106 ? 20.309 -1.711 -29.813 1.00 96.56 106 PRO A CA 1
ATOM 843 C C . PRO A 1 106 ? 21.434 -0.819 -29.277 1.00 96.56 106 PRO A C 1
ATOM 845 O O . PRO A 1 106 ? 22.370 -1.316 -28.657 1.00 96.56 106 PRO A O 1
ATOM 848 N N . VAL A 1 107 ? 21.317 0.503 -29.457 1.00 96.56 107 VAL A N 1
ATOM 849 C CA . VAL A 1 107 ? 22.300 1.475 -28.950 1.00 96.56 107 VAL A CA 1
ATOM 850 C C . VAL A 1 107 ? 22.376 1.474 -27.420 1.00 96.56 107 VAL A C 1
ATOM 852 O O . VAL A 1 107 ? 23.469 1.470 -26.863 1.00 96.56 107 VAL A O 1
ATOM 855 N N . SER A 1 108 ? 21.235 1.398 -26.732 1.00 95.62 108 SER A N 1
ATOM 856 C CA . SER A 1 108 ? 21.169 1.355 -25.267 1.00 95.62 108 SER A CA 1
ATOM 857 C C . SER A 1 108 ? 21.744 0.046 -24.729 1.00 95.62 108 SER A C 1
ATOM 859 O O . SER A 1 108 ? 22.487 0.037 -23.748 1.00 95.62 108 SER A O 1
ATOM 861 N N . ARG A 1 109 ? 21.457 -1.069 -25.413 1.00 93.44 109 ARG A N 1
ATOM 862 C CA . ARG A 1 109 ? 22.009 -2.389 -25.080 1.00 93.44 109 ARG A CA 1
ATOM 863 C C . ARG A 1 109 ? 23.520 -2.451 -25.291 1.00 93.44 109 ARG A C 1
ATOM 865 O O . ARG A 1 109 ? 24.218 -2.991 -24.438 1.00 93.44 109 ARG A O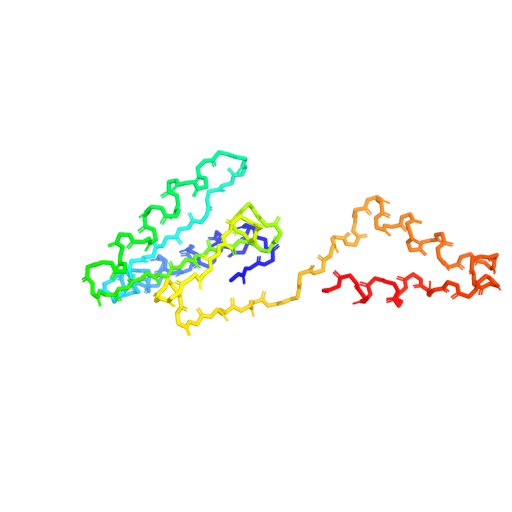 1
ATOM 872 N N . ALA A 1 110 ? 24.033 -1.842 -26.360 1.00 94.75 110 ALA A N 1
ATOM 873 C CA . ALA A 1 110 ? 25.470 -1.733 -26.616 1.00 94.75 110 ALA A CA 1
ATOM 874 C C . ALA A 1 110 ? 26.205 -0.891 -25.555 1.00 94.75 110 ALA A C 1
ATOM 876 O O . ALA A 1 110 ? 27.376 -1.134 -25.286 1.00 94.75 110 ALA A O 1
ATOM 877 N N . GLN A 1 111 ? 25.512 0.050 -24.905 1.00 95.44 111 GLN A N 1
ATOM 878 C CA . GLN A 1 111 ? 26.027 0.816 -23.762 1.00 95.44 111 GLN A CA 1
ATOM 879 C C . GLN A 1 111 ? 25.941 0.060 -22.422 1.00 95.44 111 GLN A C 1
ATOM 881 O O . GLN A 1 111 ? 26.214 0.636 -21.371 1.00 95.44 111 GLN A O 1
ATOM 886 N N . GLY A 1 112 ? 25.537 -1.214 -22.427 1.00 94.44 112 GLY A N 1
ATOM 887 C CA . GLY A 1 112 ? 25.434 -2.032 -21.217 1.00 94.44 112 GLY A CA 1
ATOM 888 C C . GLY A 1 112 ? 24.223 -1.709 -20.336 1.00 94.44 112 GLY A C 1
ATOM 889 O O . GLY A 1 112 ? 24.171 -2.153 -19.190 1.00 94.44 112 GLY A O 1
ATOM 890 N N . MET A 1 113 ? 23.232 -0.956 -20.832 1.00 95.69 113 MET A N 1
ATOM 891 C CA . MET A 1 113 ? 22.002 -0.713 -20.072 1.00 95.69 113 MET A CA 1
ATOM 892 C C . MET A 1 113 ? 21.188 -2.000 -19.924 1.00 95.69 113 MET A C 1
ATOM 894 O O . MET A 1 113 ? 21.092 -2.783 -20.867 1.00 95.69 113 MET A O 1
ATOM 898 N N . LEU A 1 114 ? 20.535 -2.186 -18.771 1.00 95.94 114 LEU A N 1
ATOM 899 C CA . LEU A 1 114 ? 19.544 -3.250 -18.554 1.00 95.94 114 LEU A CA 1
ATOM 900 C C . LEU A 1 114 ? 18.451 -3.207 -19.629 1.00 95.94 114 LEU A C 1
ATOM 902 O O . LEU A 1 114 ? 18.023 -2.117 -20.010 1.00 95.94 114 LEU A O 1
ATOM 906 N N . SER A 1 115 ? 17.950 -4.365 -20.067 1.00 96.50 115 SER A N 1
ATOM 907 C CA . SER A 1 115 ? 16.772 -4.416 -20.947 1.00 96.50 115 SER A CA 1
ATOM 908 C C . SER A 1 115 ? 15.569 -3.759 -20.273 1.00 96.50 115 SER A C 1
ATOM 910 O O . SER A 1 115 ? 15.521 -3.633 -19.045 1.00 96.50 115 SER A O 1
ATOM 912 N N . GLY A 1 116 ? 14.557 -3.371 -21.045 1.00 95.06 116 GLY A N 1
ATOM 913 C CA . GLY A 1 116 ? 13.328 -2.801 -20.507 1.00 95.06 116 GLY A CA 1
ATOM 914 C C . GLY A 1 116 ? 12.670 -3.722 -19.474 1.00 95.06 116 GLY A C 1
ATOM 915 O O . GLY A 1 116 ? 12.174 -3.257 -18.446 1.00 95.06 116 GLY A O 1
ATOM 916 N N . GLY A 1 117 ? 12.719 -5.039 -19.691 1.00 94.56 117 GLY A N 1
ATOM 917 C CA . GLY A 1 117 ? 12.229 -6.037 -18.736 1.00 94.56 117 GLY A CA 1
ATOM 918 C C . GLY A 1 117 ? 13.051 -6.116 -17.445 1.00 94.56 117 GLY A C 1
ATOM 919 O O . GLY A 1 117 ? 12.484 -6.136 -16.353 1.00 94.56 117 GLY A O 1
ATOM 920 N N . GLU A 1 118 ? 14.380 -6.143 -17.544 1.00 95.44 118 GLU A N 1
ATOM 921 C CA . GLU A 1 118 ? 15.281 -6.179 -16.380 1.00 95.44 118 GLU A CA 1
ATOM 922 C C . GLU A 1 118 ? 15.217 -4.891 -15.566 1.00 95.44 118 GLU A C 1
ATOM 924 O O . GLU A 1 118 ? 15.063 -4.945 -14.347 1.00 95.44 118 GLU A O 1
ATOM 929 N N . TRP A 1 119 ? 15.255 -3.742 -16.242 1.00 95.62 119 TRP A N 1
ATOM 930 C CA . TRP A 1 119 ? 15.094 -2.441 -15.611 1.00 95.62 119 TRP A CA 1
ATOM 931 C C . TRP A 1 119 ? 13.760 -2.354 -14.869 1.00 95.62 119 TRP A C 1
ATOM 933 O O . TRP A 1 119 ? 13.740 -1.940 -13.714 1.00 95.62 119 TRP A O 1
ATOM 943 N N . TYR A 1 120 ? 12.660 -2.795 -15.491 1.00 94.75 120 TYR A N 1
ATOM 944 C CA . TYR A 1 120 ? 11.337 -2.767 -14.866 1.00 94.75 120 TYR A CA 1
ATOM 945 C C . TYR A 1 120 ? 11.252 -3.669 -13.629 1.00 94.75 120 TYR A C 1
ATOM 947 O O . TYR A 1 120 ? 10.680 -3.263 -12.621 1.00 94.75 120 TYR A O 1
ATOM 955 N N . ARG A 1 121 ? 11.862 -4.863 -13.670 1.00 92.88 121 ARG A N 1
ATOM 956 C CA . ARG A 1 121 ? 11.969 -5.746 -12.495 1.00 92.88 121 ARG A CA 1
ATOM 957 C C . ARG A 1 121 ? 12.728 -5.093 -11.342 1.00 92.88 121 ARG A C 1
ATOM 959 O O . ARG A 1 121 ? 12.339 -5.287 -10.200 1.00 92.88 121 ARG A O 1
ATOM 966 N N . ALA A 1 122 ? 13.739 -4.281 -11.640 1.00 91.69 122 ALA A N 1
ATOM 967 C CA . ALA A 1 122 ? 14.480 -3.522 -1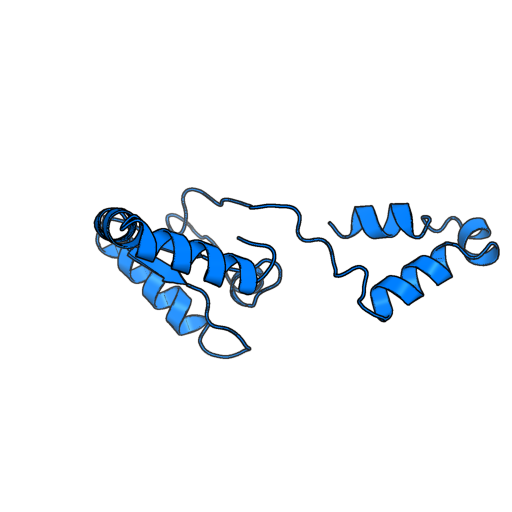0.636 1.00 91.69 122 ALA A CA 1
ATOM 968 C C . ALA A 1 122 ? 13.709 -2.314 -10.060 1.00 91.69 122 ALA A C 1
ATOM 970 O O . ALA A 1 122 ? 14.216 -1.662 -9.155 1.00 91.69 122 ALA A O 1
ATOM 971 N N . GLN A 1 123 ? 12.519 -1.977 -10.579 1.00 86.69 123 GLN A N 1
ATOM 972 C CA . GLN A 1 123 ? 11.665 -0.910 -10.026 1.00 86.69 123 GLN A CA 1
ATOM 973 C C . GLN A 1 123 ? 10.660 -1.403 -8.972 1.00 86.69 123 GLN A C 1
ATOM 975 O O . GLN A 1 123 ? 9.892 -0.585 -8.449 1.00 86.69 123 GLN A O 1
ATOM 980 N N . ALA A 1 124 ? 10.614 -2.718 -8.738 1.00 78.06 124 ALA A N 1
ATOM 981 C CA . ALA A 1 124 ? 9.801 -3.352 -7.705 1.00 78.06 124 ALA A CA 1
ATOM 982 C C . ALA A 1 124 ? 10.220 -2.937 -6.294 1.00 78.06 124 ALA A C 1
ATOM 984 O O . ALA A 1 124 ? 11.428 -2.711 -6.072 1.00 78.06 124 ALA A O 1
#

pLDDT: mean 89.89, std 7.12, range [67.56, 98.06]

Foldseek 3Di:
DAQDVVVVVVVVVVCVVVVVVVVVCVQANEAEDDDDDPCLVVSLVSQVVRVVVVSHHDYDDHPVDPCNVVDDCPDVSDPDDDDDDDNFDDCPPPCLVVVQVVCCDPVNVVVVRDHSVRVRVVRD